Protein AF-A0A5E4PTF5-F1 (afdb_monomer_lite)

Sequence (162 aa):
MKCHDKKSLCMNGDHFSIIDHFYNIINALRSAAEQNSNVKKKYRRGQRVVGWNFHVRRSHVKAREKFAMWAGQGRPHSGYFYDNMVASRRGFKAALKYVQRNEERIRMEMLARHRSTCNFVDFWKETKKFNNKNCLPIRNKLVLPKDVIVNFSQFAAPTLAT

Radius of gyration: 27.28 Å; chains: 1; bounding box: 66×33×76 Å

pLDDT: mean 76.52, std 19.78, range [37.78, 97.56]

Foldseek 3Di:
DDDPDDDDPPPDPVVVVVVVVVVVVVVVVVVVCVVVVPPQDDDDVPDDQQCCVPQQVVLVVQLVVLVVVCVVVVNDPDDDSNVSNVVSVVSNVVSSVVSSVCVVVSLVVVLVVCVVVVVVVVNVVSVVVVPPPCPPPDPPDPPPDPVVVVPPVVPDDDDDDD

Structure (mmCIF, N/CA/C/O backbone):
data_AF-A0A5E4PTF5-F1
#
_entry.id   AF-A0A5E4PTF5-F1
#
loop_
_atom_site.group_PDB
_atom_site.id
_atom_site.type_symbol
_atom_site.label_atom_id
_atom_site.label_alt_id
_atom_site.label_comp_id
_atom_site.label_asym_id
_atom_site.label_entity_id
_atom_site.label_seq_id
_atom_site.pdbx_PDB_ins_code
_atom_site.Cartn_x
_atom_site.Cartn_y
_atom_site.Cartn_z
_atom_site.occupancy
_atom_site.B_iso_or_equiv
_atom_site.auth_seq_id
_atom_site.auth_comp_id
_atom_site.auth_asym_id
_atom_site.auth_atom_id
_atom_site.pdbx_PDB_model_num
ATOM 1 N N . MET A 1 1 ? 35.055 -2.729 -41.580 1.00 42.03 1 MET A N 1
ATOM 2 C CA . MET A 1 1 ? 33.944 -3.458 -42.233 1.00 42.03 1 MET A CA 1
ATOM 3 C C . MET A 1 1 ? 32.765 -2.505 -42.365 1.00 42.03 1 MET A C 1
ATOM 5 O O . MET A 1 1 ? 32.313 -1.998 -41.349 1.00 42.03 1 MET A O 1
ATOM 9 N N . LYS A 1 2 ? 32.361 -2.137 -43.589 1.00 43.31 2 LYS A N 1
ATOM 10 C CA . LYS A 1 2 ? 31.291 -1.149 -43.821 1.00 43.31 2 LYS A CA 1
ATOM 11 C C . LYS A 1 2 ? 29.919 -1.817 -43.741 1.00 43.31 2 LYS A C 1
ATOM 13 O O . LYS A 1 2 ? 29.676 -2.721 -44.529 1.00 43.31 2 LYS A O 1
ATOM 18 N N . CYS A 1 3 ? 29.013 -1.253 -42.943 1.00 50.97 3 CYS A N 1
ATOM 19 C CA . CYS A 1 3 ? 27.584 -1.247 -43.258 1.00 50.97 3 CYS A CA 1
ATOM 20 C C . CYS A 1 3 ? 27.061 0.190 -43.190 1.00 50.97 3 CYS A C 1
ATOM 22 O O . CYS A 1 3 ? 27.070 0.826 -42.140 1.00 50.97 3 CYS A O 1
ATOM 24 N N . HIS A 1 4 ? 26.681 0.713 -44.355 1.00 56.47 4 HIS A N 1
ATOM 25 C CA . HIS A 1 4 ? 26.053 2.017 -44.556 1.00 56.47 4 HIS A CA 1
ATOM 26 C C . HIS A 1 4 ? 24.584 1.759 -44.905 1.00 56.47 4 HIS A C 1
ATOM 28 O O . HIS A 1 4 ? 24.238 1.719 -46.085 1.00 56.47 4 HIS A O 1
ATOM 34 N N . ASP A 1 5 ? 23.721 1.515 -43.920 1.00 55.56 5 ASP A N 1
ATOM 35 C CA . ASP A 1 5 ? 22.357 1.077 -44.232 1.00 55.56 5 ASP A CA 1
ATOM 36 C C . ASP A 1 5 ? 21.486 2.230 -44.755 1.00 55.56 5 ASP A C 1
ATOM 38 O O . ASP A 1 5 ? 20.917 3.031 -44.012 1.00 55.56 5 ASP A O 1
ATOM 42 N N . LYS A 1 6 ? 21.360 2.278 -46.086 1.00 55.34 6 LYS A N 1
ATOM 43 C CA . LYS A 1 6 ? 20.300 2.964 -46.828 1.00 55.34 6 LYS A CA 1
ATOM 44 C C . LYS A 1 6 ? 19.515 1.893 -47.601 1.00 55.34 6 LYS A C 1
ATOM 46 O O . LYS A 1 6 ? 20.042 1.298 -48.530 1.00 55.34 6 LYS A O 1
ATOM 51 N N . LYS A 1 7 ? 18.248 1.680 -47.214 1.00 54.09 7 LYS A N 1
ATOM 52 C CA . LYS A 1 7 ? 17.183 0.972 -47.964 1.00 54.09 7 LYS A CA 1
ATOM 53 C C . LYS A 1 7 ? 17.555 -0.393 -48.587 1.00 54.09 7 LYS A C 1
ATOM 55 O O . LYS A 1 7 ? 17.571 -0.549 -49.798 1.00 54.09 7 LYS A O 1
ATOM 60 N N . SER A 1 8 ? 17.718 -1.417 -47.764 1.00 55.53 8 SER A N 1
ATOM 61 C CA . SER A 1 8 ? 17.103 -2.743 -47.963 1.00 55.53 8 SER A CA 1
ATOM 62 C C . SER A 1 8 ? 17.463 -3.586 -46.748 1.00 55.53 8 SER A C 1
ATOM 64 O O . SER A 1 8 ? 18.552 -3.446 -46.202 1.00 55.53 8 SER A O 1
ATOM 66 N N . LEU A 1 9 ? 16.513 -4.372 -46.251 1.00 59.72 9 LEU A N 1
ATOM 67 C CA . LEU A 1 9 ? 16.702 -5.233 -45.087 1.00 59.72 9 LEU A CA 1
ATOM 68 C C . LEU A 1 9 ? 17.925 -6.124 -45.331 1.00 59.72 9 LEU A C 1
ATOM 70 O O . LEU A 1 9 ? 17.887 -6.993 -46.198 1.00 59.72 9 LEU A O 1
ATOM 74 N N . CYS A 1 10 ? 19.012 -5.857 -44.608 1.00 60.72 10 CYS A N 1
ATOM 75 C CA . CYS A 1 10 ? 20.253 -6.610 -44.697 1.00 60.72 10 CYS A CA 1
ATOM 76 C C . CYS A 1 10 ? 19.951 -8.094 -44.410 1.00 60.72 10 CYS A C 1
ATOM 78 O O . CYS A 1 10 ? 19.700 -8.460 -43.268 1.00 60.72 10 CYS A O 1
ATOM 80 N N . MET A 1 11 ? 19.937 -8.943 -45.445 1.00 64.12 11 MET A N 1
ATOM 81 C CA . MET A 1 11 ? 19.680 -10.392 -45.345 1.00 64.12 11 MET A CA 1
ATOM 82 C C . MET A 1 11 ? 20.945 -11.198 -45.012 1.00 64.12 11 MET A C 1
ATOM 84 O O . MET A 1 11 ? 21.039 -12.382 -45.323 1.00 64.12 11 MET A O 1
ATOM 88 N N . ASN A 1 12 ? 21.953 -10.560 -44.417 1.00 71.19 12 ASN A N 1
ATOM 89 C CA . ASN A 1 12 ? 23.215 -11.227 -44.142 1.00 71.19 12 ASN A CA 1
ATOM 90 C C . ASN A 1 12 ? 23.067 -12.163 -42.929 1.00 71.19 12 ASN A C 1
ATOM 92 O O . ASN A 1 12 ? 22.796 -11.699 -41.819 1.00 71.19 12 ASN A O 1
ATOM 96 N N . GLY A 1 13 ? 23.232 -13.473 -43.136 1.00 74.25 13 GLY A N 1
ATOM 97 C CA . GLY A 1 13 ? 23.047 -14.499 -42.098 1.00 74.25 13 GLY A CA 1
ATOM 98 C C . GLY A 1 13 ? 23.962 -14.307 -40.883 1.00 74.25 13 GLY A C 1
ATOM 99 O O . GLY A 1 13 ? 23.551 -14.556 -39.748 1.00 74.25 13 GLY A O 1
ATOM 100 N N . ASP A 1 14 ? 25.154 -13.755 -41.102 1.00 74.06 14 ASP A N 1
ATOM 101 C CA . ASP A 1 14 ? 26.102 -13.424 -40.035 1.00 74.06 14 ASP A CA 1
ATOM 102 C C . ASP A 1 14 ? 25.568 -12.318 -39.115 1.00 74.06 14 ASP A C 1
ATOM 104 O O . ASP A 1 14 ? 25.709 -12.392 -37.895 1.00 74.06 14 ASP A O 1
ATOM 108 N N . HIS A 1 15 ? 24.887 -11.309 -39.670 1.00 76.50 15 HIS A N 1
ATOM 109 C CA . HIS A 1 15 ? 24.297 -10.229 -38.873 1.00 76.50 15 HIS A CA 1
ATOM 110 C C . HIS A 1 15 ? 23.149 -10.737 -38.007 1.00 76.50 15 HIS A C 1
ATOM 112 O O . HIS A 1 15 ? 23.084 -10.407 -36.823 1.00 76.50 15 HIS A O 1
ATOM 118 N N . PHE A 1 16 ? 22.268 -11.562 -38.577 1.00 80.06 16 PHE A N 1
ATOM 119 C CA . PHE A 1 16 ? 21.195 -12.201 -37.817 1.00 80.06 16 PHE A CA 1
ATOM 120 C C . PHE A 1 16 ? 21.750 -13.078 -36.698 1.00 80.06 16 PHE A C 1
ATOM 122 O O . PHE A 1 16 ? 21.246 -13.010 -35.582 1.00 80.06 16 PHE A O 1
ATOM 129 N N . SER A 1 17 ? 22.824 -13.824 -36.962 1.00 82.69 17 SER A N 1
ATOM 130 C CA . SER A 1 17 ? 23.475 -14.677 -35.962 1.00 82.69 17 SER A CA 1
ATOM 131 C C . SER A 1 17 ? 24.077 -13.869 -34.808 1.00 82.69 17 SER A C 1
ATOM 133 O O . SER A 1 17 ? 23.927 -14.244 -33.647 1.00 82.69 17 SER A O 1
ATOM 135 N N . ILE A 1 18 ? 24.709 -12.725 -35.096 1.00 85.00 18 ILE A N 1
ATOM 136 C CA . ILE A 1 18 ? 25.245 -11.818 -34.066 1.00 85.00 18 ILE A CA 1
ATOM 137 C C . ILE A 1 18 ? 24.113 -11.215 -33.226 1.00 85.00 18 ILE A C 1
ATOM 139 O O . ILE A 1 18 ? 24.212 -11.165 -31.999 1.00 85.00 18 ILE A O 1
ATOM 143 N N . ILE A 1 19 ? 23.034 -10.769 -33.874 1.00 85.50 19 ILE A N 1
ATOM 144 C CA . ILE A 1 19 ? 21.864 -10.204 -33.193 1.00 85.50 19 ILE A CA 1
ATOM 145 C C . ILE A 1 19 ? 21.204 -11.263 -32.302 1.00 85.50 19 ILE A C 1
ATOM 147 O O . ILE A 1 19 ? 20.918 -10.983 -31.138 1.00 85.50 19 ILE A O 1
ATOM 151 N N . ASP A 1 20 ? 21.011 -12.481 -32.808 1.00 86.25 20 ASP A N 1
ATOM 152 C CA . ASP A 1 20 ? 20.431 -13.589 -32.046 1.00 86.25 20 ASP A CA 1
ATOM 153 C C . ASP A 1 20 ? 21.306 -13.960 -30.843 1.00 86.25 20 ASP A C 1
ATOM 155 O O . ASP A 1 20 ? 20.821 -14.045 -29.715 1.00 86.25 20 ASP A O 1
ATOM 159 N N . HIS A 1 21 ? 22.625 -14.055 -31.036 1.00 87.75 21 HIS A N 1
ATOM 160 C CA . HIS A 1 21 ? 23.567 -14.292 -29.943 1.00 87.75 21 HIS A CA 1
ATOM 161 C C . HIS A 1 21 ? 23.493 -13.198 -28.867 1.00 87.75 21 HIS A C 1
ATOM 163 O O . HIS A 1 21 ? 23.491 -13.490 -27.669 1.00 87.75 21 HIS A O 1
ATOM 169 N N . PHE A 1 22 ? 23.360 -11.937 -29.277 1.00 89.12 22 PHE A N 1
ATOM 170 C CA . PHE A 1 22 ? 23.190 -10.825 -28.351 1.00 89.12 22 PHE A CA 1
ATOM 171 C C . PHE A 1 22 ? 21.871 -10.923 -27.570 1.00 89.12 22 PHE A C 1
ATOM 173 O O . PHE A 1 22 ? 21.862 -10.755 -26.347 1.00 89.12 22 PHE A O 1
ATOM 180 N N . TYR A 1 23 ? 20.765 -11.266 -28.238 1.00 90.88 23 TYR A N 1
ATOM 181 C CA . TYR A 1 23 ? 19.488 -11.510 -27.566 1.00 90.88 23 TYR A CA 1
ATOM 182 C C . TYR A 1 23 ? 19.543 -12.714 -26.622 1.00 90.88 23 TYR A C 1
ATOM 184 O O . TYR A 1 23 ? 18.966 -12.644 -25.539 1.00 90.88 23 TYR A O 1
ATOM 192 N N . ASN A 1 24 ? 20.285 -13.771 -26.955 1.00 90.88 24 ASN A N 1
ATOM 193 C CA . ASN A 1 24 ? 20.498 -14.918 -26.071 1.00 90.88 24 ASN A CA 1
ATOM 194 C C . ASN A 1 24 ? 21.222 -14.515 -24.778 1.00 90.88 24 ASN A C 1
ATOM 196 O O . ASN A 1 24 ? 20.798 -14.909 -23.689 1.00 90.88 24 ASN A O 1
ATOM 200 N N . ILE A 1 25 ? 22.245 -13.657 -24.867 1.00 92.50 25 ILE A N 1
ATOM 201 C CA . ILE A 1 25 ? 22.923 -13.095 -23.687 1.00 92.50 25 ILE A CA 1
ATOM 202 C C . ILE A 1 25 ? 21.951 -12.242 -22.862 1.00 92.50 25 ILE A C 1
ATOM 204 O O . ILE A 1 25 ? 21.870 -12.409 -21.643 1.00 92.50 25 ILE A O 1
ATOM 208 N N . ILE A 1 26 ? 21.183 -11.353 -23.502 1.00 91.81 26 ILE A N 1
ATOM 209 C CA . ILE A 1 26 ? 20.181 -10.526 -22.811 1.00 91.81 26 ILE A CA 1
ATOM 210 C C . ILE A 1 26 ? 19.150 -11.405 -22.097 1.00 91.81 26 ILE A C 1
ATOM 212 O O . ILE A 1 26 ? 18.823 -11.146 -20.938 1.00 91.81 26 ILE A O 1
ATOM 216 N N . ASN A 1 27 ? 18.655 -12.449 -22.760 1.00 90.12 27 ASN A N 1
ATOM 217 C CA . ASN A 1 27 ? 17.681 -13.377 -22.198 1.00 90.12 27 ASN A CA 1
ATOM 218 C C . ASN A 1 27 ? 18.265 -14.137 -21.004 1.00 90.12 27 ASN A C 1
ATOM 220 O O . ASN A 1 27 ? 17.612 -14.214 -19.967 1.00 90.12 27 ASN A O 1
ATOM 224 N N . ALA A 1 28 ? 19.511 -14.608 -21.092 1.00 91.94 28 ALA A N 1
ATOM 225 C CA . ALA A 1 28 ? 20.194 -15.258 -19.976 1.00 91.94 28 ALA A CA 1
ATOM 226 C C . ALA A 1 28 ? 20.358 -14.313 -18.771 1.00 91.94 28 ALA A C 1
ATOM 228 O O . ALA A 1 28 ? 20.041 -14.685 -17.638 1.00 91.94 28 ALA A O 1
ATOM 229 N N . LEU A 1 29 ? 20.785 -13.066 -19.007 1.00 89.69 29 LEU A N 1
ATOM 230 C CA . LEU A 1 29 ? 20.899 -12.042 -17.963 1.00 89.69 29 LEU A CA 1
ATOM 231 C C . LEU A 1 29 ? 19.539 -11.719 -17.337 1.00 89.69 29 LEU A C 1
ATOM 233 O O . LEU A 1 29 ? 19.432 -11.599 -16.114 1.00 89.69 29 LEU A O 1
ATOM 237 N N . ARG A 1 30 ? 18.492 -11.615 -18.159 1.00 85.81 30 ARG A N 1
ATOM 238 C CA . ARG A 1 30 ? 17.118 -11.398 -17.706 1.00 85.81 30 ARG A CA 1
ATOM 239 C C . ARG A 1 30 ? 16.640 -12.551 -16.828 1.00 85.81 30 ARG A C 1
ATOM 241 O O . ARG A 1 30 ? 16.173 -12.293 -15.723 1.00 85.81 30 ARG A O 1
ATOM 248 N N . SER A 1 31 ? 16.794 -13.799 -17.267 1.00 84.25 31 SER A N 1
ATOM 249 C CA . SER A 1 31 ? 16.388 -14.976 -16.492 1.00 84.25 31 SER A CA 1
ATOM 250 C C . SER A 1 31 ? 17.135 -15.069 -15.160 1.00 84.25 31 SER A C 1
ATOM 252 O O . SER A 1 31 ? 16.518 -15.321 -14.126 1.00 84.25 31 SER A O 1
ATOM 254 N N . ALA A 1 32 ? 18.443 -14.794 -15.145 1.00 85.69 32 ALA A N 1
ATOM 255 C CA . ALA A 1 32 ? 19.225 -14.744 -13.910 1.00 85.69 32 ALA A CA 1
ATOM 256 C C . ALA A 1 32 ? 18.746 -13.627 -12.962 1.00 85.69 32 ALA A C 1
ATOM 258 O O . ALA A 1 32 ? 18.630 -13.8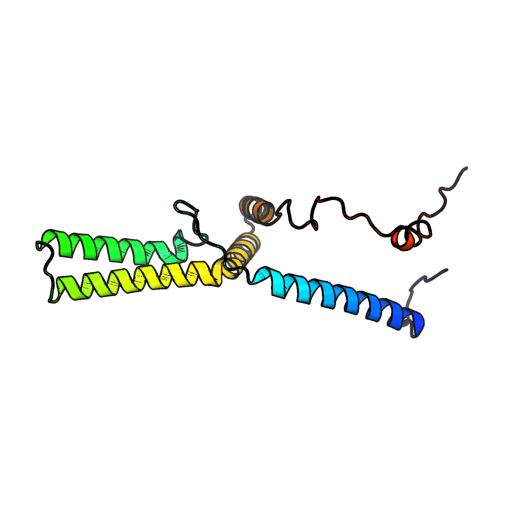36 -11.750 1.00 85.69 32 ALA A O 1
ATOM 259 N N . ALA A 1 33 ? 18.422 -12.447 -13.499 1.00 79.38 33 ALA A N 1
ATOM 260 C CA . ALA A 1 33 ? 17.879 -11.339 -12.720 1.00 79.38 33 ALA A CA 1
ATOM 261 C C . ALA A 1 33 ? 16.492 -11.666 -12.148 1.00 79.38 33 ALA A C 1
ATOM 263 O O . ALA A 1 33 ? 16.256 -11.418 -10.967 1.00 79.38 33 ALA A O 1
ATOM 264 N N . GLU A 1 34 ? 15.599 -12.268 -12.935 1.00 78.62 34 GLU A N 1
ATOM 265 C CA . GLU A 1 34 ? 14.271 -12.708 -12.490 1.00 78.62 34 GLU A CA 1
ATOM 266 C C . GLU A 1 34 ? 14.390 -13.730 -11.345 1.00 78.62 34 GLU A C 1
ATOM 268 O O . GLU A 1 34 ? 13.749 -13.568 -10.302 1.00 78.62 34 GLU A O 1
ATOM 273 N N . GLN A 1 35 ? 15.292 -14.710 -11.469 1.00 76.12 35 GLN A N 1
ATOM 274 C CA . GLN A 1 35 ? 15.572 -15.690 -10.412 1.00 76.12 35 GLN A CA 1
ATOM 275 C C . GLN A 1 35 ? 16.097 -15.036 -9.124 1.00 76.12 35 GLN A C 1
ATOM 277 O O . GLN A 1 35 ? 15.656 -15.390 -8.030 1.00 76.12 35 GLN A O 1
ATOM 282 N N . ASN A 1 36 ? 16.978 -14.039 -9.234 1.00 69.69 36 ASN A N 1
ATOM 283 C CA . ASN A 1 36 ? 17.548 -13.337 -8.080 1.00 69.69 36 ASN A CA 1
ATOM 284 C C . ASN A 1 36 ? 16.584 -12.291 -7.475 1.00 69.69 36 ASN A C 1
ATOM 286 O O . ASN A 1 36 ? 16.621 -11.990 -6.282 1.00 69.69 36 ASN A O 1
ATOM 290 N N . SER A 1 37 ? 15.660 -11.751 -8.272 1.00 62.94 37 SER A N 1
ATOM 291 C CA . SER A 1 37 ? 14.679 -10.755 -7.821 1.00 62.94 37 SER A CA 1
ATOM 292 C C . SER A 1 37 ? 13.633 -11.322 -6.848 1.00 62.94 37 SER A C 1
ATOM 294 O O . SER A 1 37 ? 13.051 -10.574 -6.059 1.00 62.94 37 SER A O 1
ATOM 296 N N . ASN A 1 38 ? 13.457 -12.651 -6.827 1.00 55.38 38 ASN A N 1
ATOM 297 C CA . ASN A 1 38 ? 12.529 -13.364 -5.943 1.00 55.38 38 ASN A CA 1
ATOM 298 C C . ASN A 1 38 ? 12.958 -13.425 -4.466 1.00 55.38 38 ASN A C 1
ATOM 300 O O . ASN A 1 38 ? 12.233 -13.985 -3.633 1.00 55.38 38 ASN A O 1
ATOM 304 N N . VAL A 1 39 ? 14.092 -12.825 -4.087 1.00 62.59 39 VAL A N 1
ATOM 305 C CA . VAL A 1 39 ? 14.434 -12.650 -2.672 1.00 62.59 39 VAL A CA 1
ATOM 306 C C . VAL A 1 39 ? 13.381 -11.749 -2.024 1.00 62.59 39 VAL A C 1
ATOM 308 O O . VAL A 1 39 ? 13.355 -10.531 -2.214 1.00 62.59 39 VAL A O 1
ATOM 3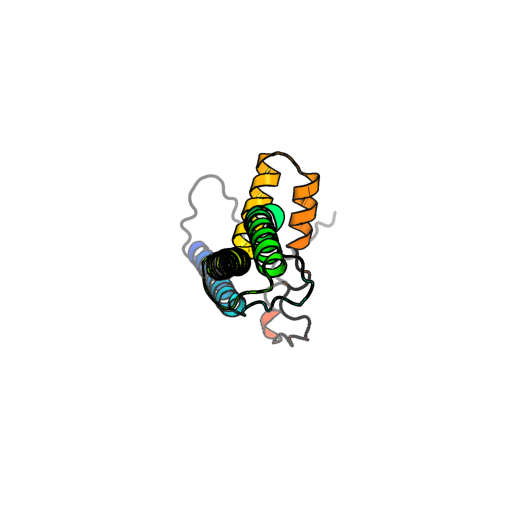11 N N . LYS A 1 40 ? 12.489 -12.358 -1.232 1.00 61.84 40 LYS A N 1
ATOM 312 C CA . LYS A 1 40 ? 11.437 -11.656 -0.484 1.00 61.84 40 LYS A CA 1
ATOM 313 C C . LYS A 1 40 ? 12.061 -10.515 0.320 1.00 61.84 40 LYS A C 1
ATOM 315 O O . LYS A 1 40 ? 12.727 -10.751 1.332 1.00 61.84 40 LYS A O 1
ATOM 320 N N . LYS A 1 41 ? 11.820 -9.270 -0.104 1.00 66.56 41 LYS A N 1
ATOM 321 C CA . LYS A 1 41 ? 12.256 -8.081 0.636 1.00 66.56 41 LYS A CA 1
ATOM 322 C C . LYS A 1 41 ? 11.648 -8.125 2.037 1.00 66.56 41 LYS A C 1
ATOM 324 O O . LYS A 1 41 ? 10.430 -8.088 2.208 1.00 66.56 41 LYS A O 1
ATOM 329 N N . LYS A 1 42 ? 12.504 -8.212 3.057 1.00 68.06 42 LYS A N 1
ATOM 330 C CA . LYS A 1 42 ? 12.083 -8.064 4.452 1.00 68.06 42 LYS A CA 1
ATOM 331 C C . LYS A 1 42 ? 11.839 -6.581 4.717 1.00 68.06 42 LYS A C 1
ATOM 333 O O . LYS A 1 42 ? 12.778 -5.789 4.697 1.00 68.06 42 LYS A O 1
ATOM 338 N N . TYR A 1 43 ? 10.587 -6.210 4.976 1.00 72.31 43 TYR A N 1
ATOM 339 C CA . TYR A 1 43 ? 10.256 -4.854 5.410 1.00 72.31 43 TYR A CA 1
ATOM 340 C C . TYR A 1 43 ? 10.821 -4.618 6.809 1.00 72.31 43 TYR A C 1
ATOM 342 O O . TYR A 1 43 ? 10.463 -5.320 7.757 1.00 72.31 43 TYR A O 1
ATOM 350 N N . ARG A 1 44 ? 11.716 -3.634 6.937 1.00 75.12 44 ARG A N 1
ATOM 351 C CA . ARG A 1 44 ? 12.270 -3.241 8.238 1.00 75.12 44 ARG A CA 1
ATOM 352 C C . ARG A 1 44 ? 11.247 -2.415 9.019 1.00 75.12 44 ARG A C 1
ATOM 354 O O . ARG A 1 44 ? 10.445 -1.680 8.439 1.00 75.12 44 ARG A O 1
ATOM 361 N N . ARG A 1 45 ? 11.285 -2.510 10.351 1.00 72.50 45 ARG A N 1
ATOM 362 C CA . ARG A 1 45 ? 10.460 -1.668 11.231 1.00 72.50 45 ARG A CA 1
ATOM 363 C C . ARG A 1 45 ? 10.801 -0.195 10.962 1.00 72.50 45 ARG A C 1
ATOM 365 O O . ARG A 1 45 ? 11.971 0.161 10.945 1.00 72.50 45 ARG A O 1
ATOM 372 N N . GLY A 1 46 ? 9.789 0.634 10.702 1.00 70.81 46 GLY A N 1
ATOM 373 C CA . GLY A 1 46 ? 9.968 2.056 10.366 1.00 70.81 46 GLY A CA 1
ATOM 374 C C . GLY A 1 46 ? 10.252 2.352 8.887 1.00 70.81 46 GLY A C 1
ATOM 375 O O . GLY A 1 46 ? 10.342 3.518 8.509 1.00 70.81 46 GLY A O 1
ATOM 376 N N . GLN A 1 47 ? 10.352 1.336 8.024 1.00 77.38 47 GLN A N 1
ATOM 377 C CA . GLN A 1 47 ? 10.499 1.565 6.589 1.00 77.38 47 GLN A CA 1
ATOM 378 C C . GLN A 1 47 ? 9.232 2.212 6.014 1.00 77.38 47 GLN A C 1
ATOM 380 O O . GLN A 1 47 ? 8.114 1.749 6.253 1.00 77.38 47 GLN A O 1
ATOM 385 N N . ARG A 1 48 ? 9.414 3.273 5.218 1.00 77.19 48 ARG A N 1
ATOM 386 C CA . ARG A 1 48 ? 8.312 3.917 4.496 1.00 77.19 48 ARG A CA 1
ATOM 387 C C . ARG A 1 48 ? 7.707 2.938 3.492 1.00 77.19 48 ARG A C 1
ATOM 389 O O . ARG A 1 48 ? 8.409 2.409 2.635 1.00 77.19 48 ARG A O 1
ATOM 396 N N . VAL A 1 49 ? 6.400 2.722 3.609 1.00 79.69 49 VAL A N 1
ATOM 397 C CA . VAL A 1 49 ? 5.620 1.885 2.694 1.00 79.69 49 VAL A CA 1
ATOM 398 C C . VAL A 1 49 ? 5.186 2.744 1.510 1.00 79.69 49 VAL A C 1
ATOM 400 O O . VAL A 1 49 ? 4.463 3.729 1.687 1.00 79.69 49 VAL A O 1
ATOM 403 N N . VAL A 1 50 ? 5.625 2.389 0.302 1.00 80.81 50 VAL A N 1
ATOM 404 C CA . VAL A 1 50 ? 5.191 3.082 -0.919 1.00 80.81 50 VAL A CA 1
ATOM 405 C C . VAL A 1 50 ? 3.680 2.932 -1.088 1.00 80.81 50 VAL A C 1
ATOM 407 O O . VAL A 1 50 ? 3.137 1.867 -0.840 1.00 80.81 50 VAL A O 1
ATOM 410 N N . GLY A 1 51 ? 2.977 3.995 -1.482 1.00 81.19 51 GLY A N 1
ATOM 411 C CA . GLY A 1 51 ? 1.528 3.932 -1.705 1.00 81.19 51 GLY A CA 1
ATOM 412 C C . GLY A 1 51 ? 0.680 3.879 -0.427 1.00 81.19 51 GLY A C 1
ATOM 413 O O . GLY A 1 51 ? -0.532 3.682 -0.514 1.00 81.19 51 GLY A O 1
ATOM 414 N N . TRP A 1 52 ? 1.273 4.106 0.755 1.00 87.00 52 TRP A N 1
ATOM 415 C CA . TRP A 1 52 ? 0.549 4.158 2.034 1.00 87.00 52 TRP A CA 1
ATOM 416 C C . TRP A 1 52 ? -0.673 5.082 1.983 1.00 87.00 52 TRP A C 1
ATOM 418 O O . TRP A 1 52 ? -1.773 4.686 2.369 1.00 87.00 52 TRP A O 1
ATOM 428 N N . ASN A 1 53 ? -0.486 6.300 1.467 1.00 86.06 53 ASN A N 1
ATOM 429 C CA . ASN A 1 53 ? -1.532 7.321 1.433 1.00 86.06 53 ASN A CA 1
ATOM 430 C C . ASN A 1 53 ? -2.751 6.906 0.607 1.00 86.06 53 ASN A C 1
ATOM 432 O O . ASN A 1 53 ? -3.866 7.266 0.973 1.00 86.06 53 ASN A O 1
ATOM 436 N N . PHE A 1 54 ? -2.545 6.145 -0.467 1.00 85.44 54 PHE A N 1
ATOM 437 C CA . PHE A 1 54 ? -3.614 5.764 -1.383 1.00 85.44 54 PHE A CA 1
ATOM 438 C C . PHE A 1 54 ? -4.270 4.436 -0.982 1.00 85.44 54 PHE A C 1
ATOM 440 O O . PHE A 1 54 ? -5.490 4.350 -0.894 1.00 85.44 54 PHE A O 1
ATOM 447 N N . HIS A 1 55 ? -3.471 3.416 -0.659 1.00 86.75 55 HIS A N 1
ATOM 448 C CA . HIS A 1 55 ? -3.986 2.061 -0.440 1.00 86.75 55 HIS A CA 1
ATOM 449 C C . HIS A 1 55 ? -4.216 1.694 1.032 1.00 86.75 55 HIS A C 1
ATOM 451 O O . HIS A 1 55 ? -5.040 0.829 1.322 1.00 86.75 55 HIS A O 1
ATOM 457 N N . VAL A 1 56 ? -3.491 2.306 1.976 1.00 91.56 56 VAL A N 1
ATOM 458 C CA . VAL A 1 56 ? -3.469 1.844 3.379 1.00 91.56 56 VAL A CA 1
ATOM 459 C C . VAL A 1 56 ? -4.127 2.834 4.335 1.00 91.56 56 VAL A C 1
ATOM 461 O O . VAL A 1 56 ? -4.783 2.410 5.286 1.00 91.56 56 VAL A O 1
ATOM 464 N N . ARG A 1 57 ? -4.014 4.142 4.074 1.00 93.06 57 ARG A N 1
ATOM 465 C CA . ARG A 1 57 ? -4.484 5.212 4.968 1.00 93.06 57 ARG A CA 1
ATOM 466 C C . ARG A 1 57 ? -5.939 5.034 5.394 1.00 93.06 57 ARG A C 1
ATOM 468 O O . ARG A 1 57 ? -6.222 5.061 6.587 1.00 93.06 57 ARG A O 1
ATOM 475 N N . ARG A 1 58 ? -6.854 4.815 4.446 1.00 93.75 58 ARG A N 1
ATOM 476 C CA . ARG A 1 58 ? -8.295 4.711 4.735 1.00 93.75 58 ARG A CA 1
ATOM 477 C C . ARG A 1 58 ? -8.617 3.492 5.607 1.00 93.75 58 ARG A C 1
ATOM 479 O O . ARG A 1 58 ? -9.326 3.610 6.602 1.00 93.75 58 ARG A O 1
ATOM 486 N N . SER A 1 59 ? -8.027 2.343 5.284 1.00 93.56 59 SER A N 1
ATOM 487 C CA . SER A 1 59 ? -8.168 1.111 6.070 1.00 93.56 59 SER A CA 1
ATOM 488 C C . SER A 1 59 ? -7.540 1.237 7.460 1.00 93.56 59 SER A C 1
ATOM 490 O O . SER A 1 59 ? -8.086 0.715 8.428 1.00 93.56 59 SER A O 1
ATOM 492 N N . HIS A 1 60 ? -6.419 1.954 7.575 1.00 95.19 60 HIS A N 1
ATOM 493 C CA . HIS A 1 60 ? -5.766 2.236 8.851 1.00 95.19 60 HIS A CA 1
ATOM 494 C C . HIS A 1 60 ? -6.632 3.124 9.754 1.00 95.19 60 HIS A C 1
ATOM 496 O O . HIS A 1 60 ? -6.815 2.791 10.922 1.00 95.19 60 HIS A O 1
ATOM 502 N N . VAL A 1 61 ? -7.199 4.211 9.219 1.00 96.19 61 VAL A N 1
ATOM 503 C CA . VAL A 1 61 ? -8.111 5.100 9.963 1.00 96.19 61 VAL A CA 1
AT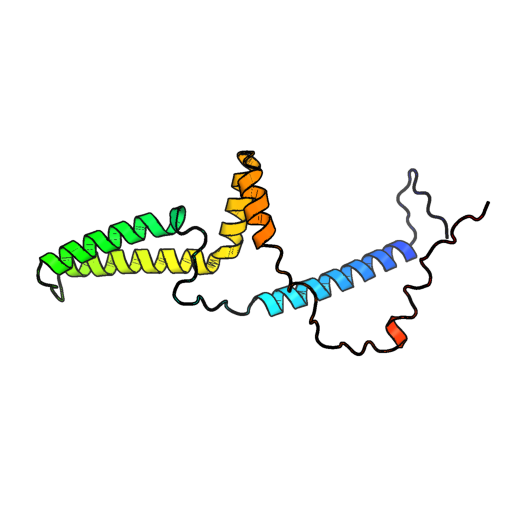OM 504 C C . VAL A 1 61 ? -9.318 4.317 10.479 1.00 96.19 61 VAL A C 1
ATOM 506 O O . VAL A 1 61 ? -9.551 4.293 11.684 1.00 96.19 61 VAL A O 1
ATOM 509 N N . LYS A 1 62 ? -9.988 3.551 9.608 1.00 96.00 62 LYS A N 1
ATOM 510 C CA . LYS A 1 62 ? -11.128 2.706 9.998 1.00 96.00 62 LYS A CA 1
ATOM 511 C C . LYS A 1 62 ? -10.764 1.697 11.093 1.00 96.00 62 LYS A C 1
ATOM 513 O O . LYS A 1 62 ? -11.522 1.499 12.038 1.00 96.00 62 LYS A O 1
ATOM 518 N N . ALA A 1 63 ? -9.602 1.051 10.986 1.00 96.25 63 ALA A N 1
ATOM 519 C CA . ALA A 1 63 ? -9.135 0.118 12.010 1.00 96.25 63 ALA A CA 1
ATOM 520 C C . ALA A 1 63 ? -8.854 0.820 13.350 1.00 96.25 63 ALA A C 1
ATOM 522 O O . ALA A 1 63 ? -9.151 0.260 14.403 1.00 96.25 63 ALA A O 1
ATOM 523 N N . ARG A 1 64 ? -8.316 2.047 13.328 1.00 97.31 64 ARG A N 1
ATOM 524 C CA . ARG A 1 64 ? -8.088 2.855 14.537 1.00 97.31 64 ARG A CA 1
ATOM 525 C C . ARG A 1 64 ? -9.393 3.289 15.195 1.00 97.31 64 ARG A C 1
ATOM 527 O O . ARG A 1 64 ? -9.493 3.175 16.411 1.00 97.31 64 ARG A O 1
ATOM 534 N N . GLU A 1 65 ? -10.382 3.714 14.417 1.00 97.31 65 GLU A N 1
ATOM 535 C CA . GLU A 1 65 ? -11.716 4.068 14.920 1.00 97.31 65 GLU A CA 1
ATOM 536 C C . GLU A 1 65 ? -12.387 2.875 15.607 1.00 97.31 65 GLU A C 1
ATOM 538 O O . GLU A 1 65 ? -12.808 2.968 16.757 1.00 97.31 65 GLU A O 1
ATOM 543 N N . LYS A 1 66 ? -12.429 1.715 14.938 1.00 96.25 66 LYS A N 1
ATOM 544 C CA . LYS A 1 66 ? -13.033 0.503 15.510 1.00 96.25 66 LYS A CA 1
ATOM 545 C C . LYS A 1 66 ? -12.265 -0.021 16.719 1.00 96.25 66 LYS A C 1
ATOM 547 O O . LYS A 1 66 ? -12.881 -0.520 17.655 1.00 96.25 66 LYS A O 1
ATOM 552 N N . PHE A 1 67 ? -10.943 0.139 16.740 1.00 96.88 67 PHE A N 1
ATOM 553 C CA . PHE A 1 67 ? -10.139 -0.151 17.924 1.00 96.88 67 PHE A CA 1
ATOM 554 C C . PHE A 1 67 ? -10.477 0.780 19.095 1.00 96.88 67 PHE A C 1
ATOM 556 O O . PHE A 1 67 ? -10.605 0.301 20.216 1.00 96.88 67 PHE A O 1
ATOM 563 N N . ALA A 1 68 ? -10.646 2.082 18.847 1.00 97.50 68 ALA A N 1
ATOM 564 C CA . ALA A 1 68 ? -11.032 3.041 19.880 1.00 97.50 68 ALA A CA 1
ATOM 565 C C . ALA A 1 68 ? -12.428 2.733 20.442 1.00 97.50 68 ALA A C 1
ATOM 567 O O . ALA A 1 68 ? -12.594 2.718 21.657 1.00 97.50 68 ALA A O 1
ATOM 568 N N . MET A 1 69 ? -13.395 2.393 19.581 1.00 96.69 69 MET A N 1
ATOM 569 C CA . MET A 1 69 ? -14.727 1.942 20.008 1.00 96.69 69 MET A CA 1
ATOM 570 C C . MET A 1 69 ? -14.643 0.687 20.884 1.00 96.69 69 MET A C 1
ATOM 572 O O . MET A 1 69 ? -15.189 0.667 21.979 1.00 96.69 69 MET A O 1
ATOM 576 N N . TRP A 1 70 ? -13.913 -0.342 20.444 1.00 97.56 70 TRP A N 1
ATOM 577 C CA . TRP A 1 70 ? -13.712 -1.568 21.223 1.00 97.56 70 TRP A CA 1
ATOM 578 C C . TRP A 1 70 ? -13.022 -1.307 22.571 1.00 97.56 70 TRP A C 1
ATOM 580 O O . TRP A 1 70 ? -13.418 -1.868 23.590 1.00 97.56 70 TRP A O 1
ATOM 590 N N . ALA A 1 71 ? -12.021 -0.424 22.595 1.00 97.00 71 ALA A N 1
ATOM 591 C CA . ALA A 1 71 ? -11.330 -0.040 23.820 1.00 97.00 71 ALA A CA 1
ATOM 592 C C . ALA A 1 71 ? -12.230 0.754 24.780 1.00 97.00 71 ALA A C 1
ATOM 594 O O . ALA A 1 71 ? -12.170 0.511 25.981 1.00 97.00 71 ALA A O 1
ATOM 595 N N . GLY A 1 72 ? -13.077 1.647 24.258 1.00 96.69 72 GLY A N 1
ATOM 596 C CA . GLY A 1 72 ? -14.045 2.413 25.047 1.00 96.69 72 GLY A CA 1
ATOM 597 C C . GLY A 1 72 ? -15.136 1.550 25.686 1.00 96.69 72 GLY A C 1
ATOM 598 O O . GLY A 1 72 ? -15.659 1.911 26.728 1.00 96.69 72 GLY A O 1
ATOM 599 N N . GLN A 1 73 ? -15.425 0.381 25.111 1.00 95.38 73 GLN A N 1
ATOM 600 C CA . GLN A 1 73 ? -16.383 -0.598 25.644 1.00 95.38 73 GLN A CA 1
ATOM 601 C C . GLN A 1 73 ? -15.751 -1.594 26.635 1.00 95.38 73 GLN A C 1
ATOM 603 O O . GLN A 1 73 ? -16.317 -2.648 26.901 1.00 95.38 73 GLN A O 1
ATOM 608 N N . GLY A 1 74 ? -14.546 -1.317 27.146 1.00 95.94 74 GLY A N 1
ATOM 609 C CA . GLY A 1 74 ? -13.874 -2.202 28.104 1.00 95.94 74 GLY A CA 1
ATOM 610 C C . GLY A 1 74 ? -13.199 -3.425 27.477 1.00 95.94 74 GLY A C 1
ATOM 611 O O . GLY A 1 74 ? -12.860 -4.363 28.189 1.00 95.94 74 GLY A O 1
ATOM 612 N N . ARG A 1 75 ? -12.949 -3.408 26.159 1.00 94.56 75 ARG A N 1
ATOM 613 C CA . ARG A 1 75 ? -12.236 -4.471 25.423 1.00 94.56 75 ARG A CA 1
ATOM 614 C C . ARG A 1 75 ? -12.919 -5.847 25.508 1.00 94.56 75 ARG A C 1
ATOM 616 O O . ARG A 1 75 ? -12.271 -6.827 25.875 1.00 94.56 75 ARG A O 1
ATOM 623 N N . PRO A 1 76 ? -14.198 -5.957 25.114 1.00 95.88 76 PRO A N 1
ATOM 624 C CA . PRO A 1 76 ? -14.911 -7.229 25.151 1.00 95.88 76 PRO A CA 1
ATOM 625 C C . PRO A 1 76 ? -14.218 -8.284 24.275 1.00 95.88 76 PRO A C 1
ATOM 627 O O . PRO A 1 76 ? -13.702 -7.973 23.198 1.00 95.88 76 PRO A O 1
ATOM 630 N N . HIS A 1 77 ? -14.209 -9.540 24.721 1.00 94.19 77 HIS A N 1
ATOM 631 C CA . HIS A 1 77 ? -13.584 -10.656 23.995 1.00 94.19 77 HIS A CA 1
ATOM 632 C C . HIS A 1 77 ? -14.488 -11.275 22.916 1.00 94.19 77 HIS A C 1
ATOM 634 O O . HIS A 1 77 ? -14.024 -12.101 22.133 1.00 94.19 77 HIS A O 1
ATOM 640 N N . SER A 1 78 ? -15.760 -10.876 22.865 1.00 94.69 78 SER A N 1
ATOM 641 C CA . SER A 1 78 ? -16.773 -11.387 21.941 1.00 94.69 78 SER A CA 1
ATOM 642 C C . SER A 1 78 ? -17.855 -10.332 21.672 1.00 94.69 78 SER A C 1
ATOM 644 O O . SER A 1 78 ? -17.930 -9.301 22.347 1.00 94.69 78 SER A O 1
ATOM 646 N N . GLY A 1 79 ? -18.675 -10.571 20.647 1.00 95.56 79 GLY A N 1
ATOM 647 C CA . GLY A 1 79 ? -19.794 -9.708 20.270 1.00 95.56 79 GLY A CA 1
ATOM 648 C C . GLY A 1 79 ? -19.440 -8.611 19.262 1.00 95.56 79 GLY A C 1
ATOM 649 O O . GLY A 1 79 ? -18.312 -8.488 18.783 1.00 95.56 79 GLY A O 1
ATOM 650 N N . TYR A 1 80 ? -20.428 -7.765 18.964 1.00 95.88 80 TYR A N 1
ATOM 651 C CA . TYR A 1 80 ? -20.401 -6.823 17.839 1.00 95.88 80 TYR A CA 1
ATOM 652 C C . TYR A 1 80 ? -19.155 -5.922 17.783 1.00 95.88 80 TYR A C 1
ATOM 654 O O . TYR A 1 80 ? -18.567 -5.720 16.716 1.00 95.88 80 TYR A O 1
ATOM 662 N N . PHE A 1 81 ? -18.726 -5.361 18.917 1.00 95.00 81 PHE A N 1
ATOM 663 C CA . PHE A 1 81 ? -17.553 -4.481 18.955 1.00 95.00 81 PHE A CA 1
ATOM 664 C C . PHE A 1 81 ? -16.247 -5.240 18.704 1.00 95.00 81 PHE A C 1
ATOM 666 O O . PHE A 1 81 ? -15.366 -4.726 18.008 1.00 95.00 81 PHE A O 1
ATOM 673 N N . TYR A 1 82 ? -16.135 -6.463 19.229 1.00 96.62 82 TYR A N 1
ATOM 674 C CA . TYR A 1 82 ? -14.992 -7.337 18.988 1.00 96.62 82 TYR A CA 1
ATOM 675 C C . TYR A 1 82 ? -14.914 -7.735 17.510 1.00 96.62 82 TYR A C 1
ATOM 677 O O . TYR A 1 82 ? -13.880 -7.521 16.871 1.00 96.62 82 TYR A O 1
ATOM 685 N N . ASP A 1 83 ? -16.023 -8.200 16.931 1.00 97.00 83 ASP A N 1
ATOM 686 C CA . ASP A 1 83 ? -16.077 -8.659 15.540 1.00 97.00 83 ASP A CA 1
ATOM 687 C C . ASP A 1 83 ? -15.720 -7.540 14.557 1.00 97.00 83 ASP A C 1
ATOM 689 O O . ASP A 1 83 ? -14.897 -7.720 13.653 1.00 97.00 83 ASP A O 1
ATOM 693 N N . ASN A 1 84 ? -16.249 -6.333 14.780 1.00 96.12 84 ASN A N 1
ATOM 694 C CA . ASN A 1 84 ? -15.908 -5.160 13.977 1.00 96.12 84 ASN A CA 1
ATOM 695 C C . ASN A 1 84 ? -14.431 -4.761 14.095 1.00 96.12 84 ASN A C 1
ATOM 697 O O . ASN A 1 84 ? -13.800 -4.371 13.102 1.00 96.12 84 ASN A O 1
ATOM 701 N N . MET A 1 85 ? -13.858 -4.839 15.297 1.00 96.81 85 MET A N 1
ATOM 702 C CA . MET A 1 85 ? -12.440 -4.564 15.524 1.00 96.81 85 MET A CA 1
ATOM 703 C C . MET A 1 85 ? -11.564 -5.592 14.795 1.00 96.81 85 MET A C 1
ATOM 705 O O . MET A 1 85 ? -10.645 -5.210 14.063 1.00 96.81 85 MET A O 1
ATOM 709 N N . VAL A 1 86 ? -11.885 -6.884 14.894 1.00 97.06 86 VAL A N 1
ATOM 710 C CA . VAL A 1 86 ? -11.154 -7.954 14.200 1.00 97.06 86 VAL A CA 1
ATOM 711 C C . VAL A 1 86 ? -11.272 -7.812 12.681 1.00 97.06 86 VAL A C 1
ATOM 713 O O . VAL A 1 86 ? -10.254 -7.863 11.981 1.00 97.06 86 VAL A O 1
ATOM 716 N N . ALA A 1 87 ? -12.478 -7.582 12.158 1.00 97.06 87 ALA A N 1
ATOM 717 C CA . ALA A 1 87 ? -12.728 -7.427 10.727 1.00 97.06 87 ALA A CA 1
ATOM 718 C C . ALA A 1 87 ? -11.989 -6.215 10.140 1.00 97.06 87 ALA A C 1
ATOM 720 O O . ALA A 1 87 ? -11.298 -6.330 9.123 1.00 97.06 87 ALA A O 1
ATOM 721 N N . SER A 1 88 ? -12.056 -5.057 10.803 1.00 96.62 88 SER A N 1
ATOM 722 C CA . SER A 1 88 ? -11.342 -3.853 10.361 1.00 96.62 88 SER A CA 1
ATOM 723 C C . SER A 1 88 ? -9.819 -4.026 10.419 1.00 96.62 88 SER A C 1
ATOM 725 O O . SER A 1 88 ? -9.119 -3.665 9.467 1.00 96.62 88 SER A O 1
ATOM 727 N N . ARG A 1 89 ? -9.291 -4.670 11.469 1.00 95.81 89 ARG A N 1
ATOM 728 C CA . ARG A 1 89 ? -7.863 -5.002 11.579 1.00 95.81 89 ARG A CA 1
ATOM 729 C C . ARG A 1 89 ? -7.415 -5.976 10.489 1.00 95.81 89 ARG A C 1
ATOM 731 O O . ARG A 1 89 ? -6.315 -5.820 9.952 1.00 95.81 89 ARG A O 1
ATOM 738 N N . ARG A 1 90 ? -8.249 -6.961 10.142 1.00 96.50 90 ARG A N 1
ATOM 739 C CA . ARG A 1 90 ? -8.012 -7.886 9.023 1.00 96.50 90 ARG A CA 1
ATOM 740 C C . ARG A 1 90 ? -7.936 -7.123 7.701 1.00 96.50 90 ARG A C 1
ATOM 742 O O . ARG A 1 90 ? -6.972 -7.316 6.965 1.00 96.50 90 ARG A O 1
ATOM 749 N N . GLY A 1 91 ? -8.878 -6.214 7.446 1.00 96.00 91 GLY A N 1
ATOM 750 C CA . GLY A 1 91 ? -8.882 -5.359 6.255 1.00 96.00 91 GLY A CA 1
ATOM 751 C C . GLY A 1 91 ? -7.625 -4.492 6.140 1.00 96.00 91 GLY A C 1
ATOM 752 O O . GLY A 1 91 ? -6.978 -4.469 5.093 1.00 96.00 91 GLY A O 1
ATOM 753 N N . PHE A 1 92 ? -7.204 -3.855 7.236 1.00 95.25 92 PHE A N 1
ATOM 754 C CA . PHE A 1 92 ? -5.944 -3.106 7.279 1.00 95.25 92 PHE A CA 1
ATOM 755 C C . PHE A 1 92 ? -4.725 -3.987 6.963 1.00 95.25 92 PHE A C 1
ATOM 757 O O . PHE A 1 92 ? -3.913 -3.631 6.108 1.00 95.25 92 PHE A O 1
ATOM 764 N N . LYS A 1 93 ? -4.604 -5.160 7.600 1.00 93.38 93 LYS A N 1
ATOM 765 C CA . LYS A 1 93 ? -3.499 -6.095 7.328 1.00 93.38 93 LYS A CA 1
ATOM 766 C C . LYS A 1 93 ? -3.504 -6.592 5.880 1.00 93.38 93 LYS A C 1
ATOM 768 O O . LYS A 1 93 ? -2.434 -6.737 5.293 1.00 93.38 93 LYS A O 1
ATOM 773 N N . ALA A 1 94 ? -4.679 -6.845 5.307 1.00 94.19 94 ALA A N 1
ATOM 774 C CA . ALA A 1 94 ? -4.817 -7.261 3.916 1.00 94.19 94 ALA A CA 1
ATOM 775 C C . ALA A 1 94 ? -4.337 -6.164 2.955 1.00 94.19 94 ALA A C 1
ATOM 777 O O . ALA A 1 94 ? -3.528 -6.449 2.073 1.00 94.19 94 ALA A O 1
ATOM 778 N N . ALA A 1 95 ? -4.747 -4.911 3.179 1.00 93.06 95 ALA A N 1
ATOM 779 C CA . ALA A 1 95 ? -4.283 -3.764 2.399 1.00 93.06 95 ALA A CA 1
ATOM 780 C C . ALA A 1 95 ? -2.760 -3.579 2.502 1.00 93.06 95 ALA A C 1
ATOM 782 O O . ALA A 1 95 ? -2.084 -3.403 1.490 1.00 93.06 95 ALA A O 1
ATOM 783 N N . LEU A 1 96 ? -2.196 -3.706 3.708 1.00 91.69 96 LEU A N 1
ATOM 784 C CA . LEU A 1 96 ? -0.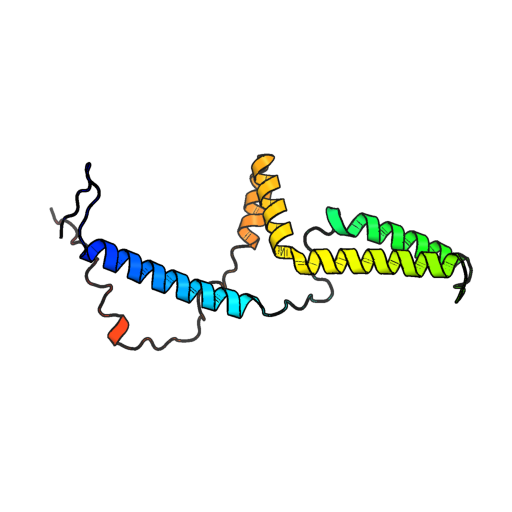749 -3.635 3.909 1.00 91.69 96 LEU A CA 1
ATOM 785 C C . LEU A 1 96 ? -0.019 -4.736 3.127 1.00 91.69 96 LEU A C 1
ATOM 787 O O . LEU A 1 96 ? 0.950 -4.463 2.423 1.00 91.69 96 LEU A O 1
ATOM 791 N N . LYS A 1 97 ? -0.520 -5.974 3.194 1.00 90.44 97 LYS A N 1
ATOM 792 C CA . LYS A 1 97 ? 0.050 -7.117 2.471 1.00 90.44 97 LYS A CA 1
ATOM 793 C C . LYS A 1 97 ? -0.062 -6.951 0.955 1.00 90.44 97 LYS A C 1
ATOM 795 O O . LYS A 1 97 ? 0.855 -7.333 0.235 1.00 90.44 97 LYS A O 1
ATOM 800 N N . TYR A 1 98 ? -1.163 -6.384 0.463 1.00 91.19 98 TYR A N 1
ATOM 801 C CA . TYR A 1 98 ? -1.337 -6.065 -0.954 1.00 91.19 98 TYR A CA 1
ATOM 802 C C . TYR A 1 98 ? -0.262 -5.091 -1.434 1.00 91.19 98 TYR A C 1
ATOM 804 O O . TYR A 1 98 ? 0.416 -5.383 -2.416 1.00 91.19 98 TYR A O 1
ATOM 812 N N . VAL A 1 99 ? -0.059 -3.990 -0.709 1.00 90.50 99 VAL A N 1
ATOM 813 C CA . VAL A 1 99 ? 0.941 -2.979 -1.069 1.00 90.50 99 VAL A CA 1
ATOM 814 C C . VAL A 1 99 ? 2.354 -3.546 -1.036 1.00 90.50 99 VAL A C 1
ATOM 816 O O . VAL A 1 99 ? 3.133 -3.285 -1.942 1.00 90.50 99 VAL A O 1
ATOM 819 N N . GLN A 1 100 ? 2.669 -4.374 -0.042 1.00 86.56 100 GLN A N 1
ATOM 820 C CA . GLN A 1 100 ? 3.970 -5.036 0.053 1.00 86.56 100 GLN A CA 1
ATOM 821 C C . GLN A 1 100 ? 4.234 -5.989 -1.121 1.00 86.56 100 GLN A C 1
ATOM 823 O O . GLN A 1 100 ? 5.337 -6.035 -1.653 1.00 86.56 100 GLN A O 1
ATOM 828 N N . ARG A 1 101 ? 3.222 -6.747 -1.559 1.00 87.06 101 ARG A N 1
ATOM 829 C CA . ARG A 1 101 ? 3.358 -7.649 -2.715 1.00 87.06 101 ARG A CA 1
ATOM 830 C C . ARG A 1 101 ? 3.440 -6.907 -4.045 1.00 87.06 101 ARG A C 1
ATOM 832 O O . ARG A 1 101 ? 4.100 -7.376 -4.958 1.00 87.06 101 ARG A O 1
ATOM 839 N N . ASN A 1 102 ? 2.747 -5.778 -4.159 1.00 88.69 102 ASN A N 1
ATOM 840 C CA . ASN A 1 102 ? 2.614 -5.018 -5.401 1.00 88.69 102 ASN A CA 1
ATOM 841 C C . ASN A 1 102 ? 3.488 -3.760 -5.406 1.00 88.69 102 ASN A C 1
ATOM 843 O O . ASN A 1 102 ? 3.226 -2.841 -6.174 1.00 88.69 102 ASN A O 1
ATOM 847 N N . GLU A 1 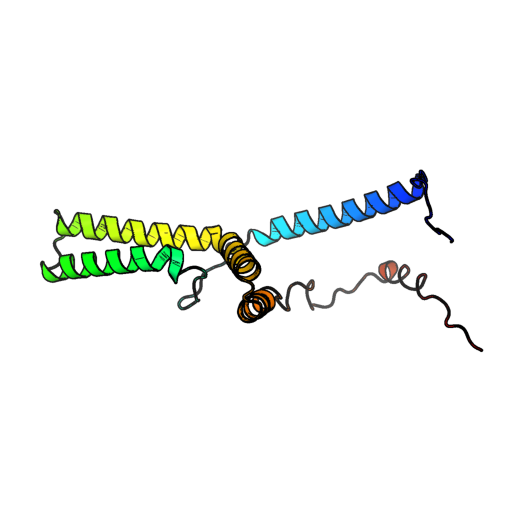103 ? 4.494 -3.682 -4.535 1.00 86.25 103 GLU A N 1
ATOM 848 C CA . GLU A 1 103 ? 5.204 -2.432 -4.268 1.00 86.25 103 GLU A CA 1
ATOM 849 C C . GLU A 1 103 ? 5.870 -1.867 -5.526 1.00 86.25 103 GLU A C 1
ATOM 851 O O . GLU A 1 103 ? 5.817 -0.666 -5.769 1.00 86.25 103 GLU A O 1
ATOM 856 N N . GLU A 1 104 ? 6.473 -2.729 -6.344 1.00 83.62 104 GLU A N 1
ATOM 857 C CA . GLU A 1 104 ? 7.081 -2.335 -7.614 1.00 83.62 104 GLU A CA 1
ATOM 858 C C . GLU A 1 104 ? 6.045 -1.816 -8.611 1.00 83.62 104 GLU A C 1
ATOM 860 O O . GLU A 1 104 ? 6.205 -0.714 -9.130 1.00 83.62 104 GLU A O 1
ATOM 865 N N . ARG A 1 105 ? 4.937 -2.541 -8.797 1.00 88.12 105 ARG A N 1
ATOM 866 C CA . ARG A 1 105 ? 3.838 -2.105 -9.667 1.00 88.12 105 ARG A CA 1
ATOM 867 C C . ARG A 1 105 ? 3.275 -0.752 -9.231 1.00 88.12 105 ARG A C 1
ATOM 869 O O . ARG A 1 105 ? 3.134 0.138 -10.058 1.00 88.12 105 ARG A O 1
ATOM 876 N N . ILE A 1 106 ? 3.023 -0.576 -7.933 1.00 89.75 106 ILE A N 1
ATOM 877 C CA . ILE A 1 106 ? 2.518 0.682 -7.361 1.00 89.75 106 ILE A CA 1
ATOM 878 C C . ILE A 1 106 ? 3.533 1.813 -7.564 1.00 89.75 106 ILE A C 1
ATOM 880 O O . ILE A 1 106 ? 3.148 2.924 -7.919 1.00 89.75 106 ILE A O 1
ATOM 884 N N . ARG A 1 107 ? 4.834 1.552 -7.376 1.00 86.81 107 ARG A N 1
ATOM 885 C CA . ARG A 1 107 ? 5.888 2.538 -7.667 1.00 86.81 107 ARG A CA 1
ATOM 886 C C . ARG A 1 107 ? 5.868 2.969 -9.138 1.00 86.81 107 ARG A C 1
ATOM 888 O O . ARG A 1 107 ? 5.932 4.165 -9.412 1.00 86.81 107 ARG A O 1
ATOM 895 N N . MET A 1 108 ? 5.771 2.017 -10.065 1.00 87.12 108 MET A N 1
ATOM 896 C CA . MET A 1 108 ? 5.727 2.298 -11.505 1.00 87.12 108 MET A CA 1
ATOM 897 C C . MET A 1 108 ? 4.463 3.073 -11.892 1.00 87.12 108 MET A C 1
ATOM 899 O O . MET A 1 108 ? 4.542 4.031 -12.653 1.00 87.12 108 MET A O 1
ATOM 903 N N . GLU A 1 109 ? 3.314 2.724 -11.315 1.00 90.31 109 GLU A N 1
ATOM 904 C CA . GLU A 1 109 ? 2.050 3.437 -11.517 1.00 90.31 109 GLU A CA 1
ATOM 905 C C . GLU A 1 109 ? 2.122 4.885 -11.008 1.00 90.31 109 GLU A C 1
ATOM 907 O O . GLU A 1 109 ? 1.685 5.808 -11.694 1.00 90.31 109 GLU A O 1
ATOM 912 N N . MET A 1 110 ? 2.740 5.117 -9.843 1.00 87.38 110 MET A N 1
ATOM 913 C CA . MET A 1 110 ? 2.984 6.475 -9.338 1.00 87.38 110 MET A CA 1
ATOM 914 C C . MET A 1 110 ? 3.883 7.275 -10.288 1.00 87.38 110 MET A C 1
ATOM 916 O O . MET A 1 110 ? 3.593 8.438 -10.569 1.00 87.38 110 MET A O 1
ATOM 920 N N . LEU A 1 111 ? 4.939 6.658 -10.823 1.00 88.62 111 LEU A N 1
ATOM 921 C CA . LEU A 1 111 ? 5.835 7.303 -11.780 1.00 88.62 111 LEU A CA 1
ATOM 922 C C . LEU A 1 111 ? 5.116 7.651 -13.093 1.00 88.62 111 LEU A C 1
ATOM 924 O O . LEU A 1 111 ? 5.236 8.775 -13.586 1.00 88.62 111 LEU A O 1
ATOM 928 N N . ALA A 1 112 ? 4.319 6.717 -13.618 1.00 89.88 112 ALA A N 1
ATOM 929 C CA . ALA A 1 112 ? 3.478 6.935 -14.790 1.00 89.88 112 ALA A CA 1
ATOM 930 C C . ALA A 1 112 ? 2.496 8.088 -14.552 1.00 89.88 112 ALA A C 1
ATOM 932 O O . ALA A 1 112 ? 2.393 8.992 -15.377 1.00 89.88 112 ALA A O 1
ATOM 933 N N . ARG A 1 113 ? 1.857 8.132 -13.376 1.00 89.44 113 ARG A N 1
ATOM 934 C CA . ARG A 1 113 ? 0.955 9.221 -12.996 1.00 89.44 113 ARG A CA 1
ATOM 935 C C . ARG A 1 113 ? 1.663 10.574 -12.973 1.00 89.44 113 ARG A C 1
ATOM 937 O O . ARG A 1 113 ? 1.128 11.519 -13.541 1.00 89.44 113 ARG A O 1
ATOM 944 N N . HIS A 1 114 ? 2.853 10.678 -12.376 1.00 88.19 114 HIS A N 1
ATOM 945 C CA . HIS A 1 114 ? 3.627 11.927 -12.388 1.00 88.19 114 HIS A CA 1
ATOM 946 C C . HIS A 1 114 ? 3.956 12.393 -13.810 1.00 88.19 114 HIS A C 1
ATOM 948 O O . HIS A 1 114 ? 3.882 13.590 -14.094 1.00 88.19 114 HIS A O 1
ATOM 954 N N . ARG A 1 115 ? 4.270 11.453 -14.714 1.00 88.06 115 ARG A N 1
ATOM 955 C CA . ARG A 1 115 ? 4.506 11.747 -16.131 1.00 88.06 115 ARG A CA 1
ATOM 956 C C . ARG A 1 115 ? 3.243 12.252 -16.827 1.00 88.06 115 ARG A C 1
ATOM 958 O O . ARG A 1 115 ? 3.333 13.240 -17.553 1.00 88.06 115 ARG A O 1
ATOM 965 N N . SER A 1 116 ? 2.099 11.605 -16.595 1.00 91.81 116 SER A N 1
ATOM 966 C CA . SER A 1 116 ? 0.801 11.991 -17.165 1.00 91.81 116 SER A CA 1
ATOM 967 C C . SER A 1 116 ? 0.306 13.341 -16.651 1.00 91.81 116 SER A C 1
ATOM 969 O O . SER A 1 116 ? -0.287 14.095 -17.410 1.00 91.81 116 SER A O 1
ATOM 971 N N . THR A 1 117 ? 0.574 13.683 -15.388 1.00 92.06 117 THR A N 1
ATOM 972 C CA . THR A 1 117 ? 0.211 14.989 -14.812 1.00 92.06 117 THR A CA 1
ATOM 973 C C . THR A 1 117 ? 1.270 16.069 -15.054 1.00 92.06 117 THR A C 1
ATOM 975 O O . THR A 1 117 ? 1.232 17.100 -14.388 1.00 92.06 117 THR A O 1
ATOM 978 N N . CYS A 1 118 ? 2.259 15.824 -15.925 1.00 90.06 118 CYS A N 1
ATOM 979 C CA . CYS A 1 118 ? 3.378 16.731 -16.215 1.00 90.06 118 CYS A CA 1
ATOM 980 C C . CYS A 1 118 ? 4.134 17.244 -14.969 1.00 90.06 118 CYS A C 1
ATOM 982 O O . CYS A 1 118 ? 4.775 18.293 -15.006 1.00 90.06 118 CYS A O 1
ATOM 984 N N . ASN A 1 119 ? 4.109 16.500 -13.857 1.00 88.88 119 ASN A N 1
ATOM 985 C CA . ASN A 1 119 ? 4.841 16.858 -12.642 1.00 88.88 119 ASN A CA 1
ATOM 986 C C . ASN A 1 119 ? 6.263 16.289 -12.727 1.00 88.88 119 ASN A C 1
ATOM 988 O O . ASN A 1 119 ? 6.593 15.256 -12.139 1.00 88.88 119 ASN A O 1
ATOM 992 N N . PHE A 1 120 ? 7.106 16.972 -13.500 1.00 86.62 120 PHE A N 1
ATOM 993 C CA . PHE A 1 120 ? 8.478 16.540 -13.757 1.00 86.62 120 PHE A CA 1
ATOM 994 C C . PHE A 1 120 ? 9.379 16.616 -12.520 1.00 86.62 120 PHE A C 1
ATOM 996 O O . PHE A 1 120 ? 10.327 15.840 -12.406 1.00 86.62 120 PHE A O 1
ATOM 1003 N N . VAL A 1 121 ? 9.078 17.509 -11.573 1.00 89.56 121 VAL A N 1
ATOM 1004 C CA . VAL A 1 121 ? 9.853 17.654 -10.334 1.00 89.56 121 VAL A CA 1
ATOM 1005 C C . VAL A 1 121 ? 9.768 16.376 -9.506 1.00 89.56 121 VAL A C 1
ATOM 1007 O O . VAL A 1 121 ? 10.797 15.802 -9.141 1.00 89.56 121 VAL A O 1
ATOM 1010 N N . ASP A 1 122 ? 8.552 15.905 -9.232 1.00 86.12 122 ASP A N 1
ATOM 1011 C CA . ASP A 1 122 ? 8.357 14.692 -8.439 1.00 86.12 122 ASP A CA 1
ATOM 1012 C C . ASP A 1 122 ? 8.689 13.432 -9.239 1.00 86.12 122 ASP A C 1
ATOM 1014 O O . ASP A 1 122 ? 9.271 12.502 -8.682 1.00 86.12 122 ASP A O 1
ATOM 1018 N N . PHE A 1 123 ? 8.449 13.441 -10.556 1.00 87.94 123 PHE A N 1
ATOM 1019 C CA . PHE A 1 123 ? 8.904 12.384 -11.457 1.00 87.94 123 PHE A CA 1
ATOM 1020 C C . PHE A 1 123 ? 10.411 12.139 -11.316 1.00 87.94 123 PHE A C 1
ATOM 1022 O O . PHE A 1 123 ? 10.821 11.037 -10.969 1.00 87.94 123 PHE A O 1
ATOM 1029 N N . TRP A 1 124 ? 11.255 13.162 -11.502 1.00 87.25 124 TRP A N 1
ATOM 1030 C CA . TRP A 1 124 ? 12.707 12.984 -11.414 1.00 87.25 124 TRP A CA 1
ATOM 1031 C C . TRP A 1 124 ? 13.181 12.641 -10.000 1.00 87.25 124 TRP A C 1
ATOM 1033 O O . TRP A 1 124 ? 14.144 11.883 -9.849 1.00 87.25 124 TRP A O 1
ATOM 1043 N N . LYS A 1 125 ? 12.512 13.150 -8.956 1.00 85.94 125 LYS A N 1
ATOM 1044 C CA . LYS A 1 125 ? 12.788 12.754 -7.565 1.00 85.94 125 LYS A CA 1
ATOM 1045 C C . LYS A 1 125 ? 12.521 11.268 -7.334 1.00 85.94 125 LYS A C 1
ATOM 1047 O O . LYS A 1 125 ? 13.334 10.621 -6.678 1.00 85.94 125 LYS A O 1
ATOM 1052 N N . GLU A 1 126 ? 11.414 10.731 -7.842 1.00 83.69 126 GLU A N 1
ATOM 1053 C CA . GLU A 1 126 ? 11.098 9.304 -7.734 1.00 83.69 126 GLU A CA 1
ATOM 1054 C C . GLU A 1 126 ? 12.021 8.458 -8.622 1.00 83.69 126 GLU A C 1
ATOM 1056 O O . GLU A 1 126 ? 12.611 7.505 -8.119 1.00 83.69 126 GLU A O 1
ATOM 1061 N N . THR A 1 127 ? 12.270 8.845 -9.879 1.00 84.19 127 THR A N 1
ATOM 1062 C CA . THR A 1 127 ? 13.194 8.144 -10.797 1.00 84.19 127 THR A CA 1
ATOM 1063 C C . THR A 1 127 ? 14.592 7.984 -10.197 1.00 84.19 127 THR A C 1
ATOM 1065 O O . THR A 1 127 ? 15.182 6.905 -10.260 1.00 84.19 127 THR A O 1
ATOM 1068 N N . LYS A 1 128 ? 15.117 9.020 -9.528 1.00 82.00 128 LYS A N 1
ATOM 1069 C CA . LYS A 1 128 ? 16.421 8.950 -8.845 1.00 82.00 128 LYS A CA 1
ATOM 1070 C C . LYS A 1 128 ? 16.470 7.896 -7.732 1.00 82.00 128 LYS A C 1
ATOM 1072 O O . LYS A 1 128 ? 17.548 7.380 -7.458 1.00 82.00 128 LYS A O 1
ATOM 1077 N N . LYS A 1 129 ? 15.339 7.545 -7.107 1.00 77.12 129 LYS A N 1
ATOM 1078 C CA . LYS A 1 129 ? 15.273 6.495 -6.070 1.00 77.12 129 LYS A CA 1
ATOM 1079 C C . LYS A 1 129 ? 15.310 5.082 -6.650 1.00 77.12 129 LYS A C 1
ATOM 1081 O O . LYS A 1 129 ? 15.687 4.162 -5.931 1.00 77.12 129 LYS A O 1
ATOM 1086 N N . PHE A 1 130 ? 14.923 4.901 -7.914 1.00 69.75 130 PHE A N 1
ATOM 1087 C CA . PHE A 1 130 ? 15.046 3.615 -8.610 1.00 69.75 130 PHE A CA 1
ATOM 1088 C C . PHE A 1 130 ? 16.471 3.319 -9.050 1.00 69.75 130 PHE A C 1
ATOM 1090 O O . PHE A 1 130 ? 16.824 2.150 -9.201 1.00 69.75 130 PHE A O 1
ATOM 1097 N N . ASN A 1 131 ? 17.289 4.359 -9.240 1.00 63.00 131 ASN A N 1
ATOM 1098 C CA . ASN A 1 131 ? 18.685 4.202 -9.607 1.00 63.00 131 ASN A CA 1
ATOM 1099 C C . ASN A 1 131 ? 19.486 3.720 -8.387 1.00 63.00 131 ASN A C 1
ATOM 1101 O O . ASN A 1 131 ? 20.189 4.472 -7.708 1.00 63.00 131 ASN A O 1
ATOM 1105 N N . ASN A 1 132 ? 19.311 2.441 -8.058 1.00 55.62 132 ASN A N 1
ATOM 1106 C CA . ASN A 1 132 ? 20.138 1.750 -7.095 1.00 55.62 132 ASN A CA 1
ATOM 1107 C C . ASN A 1 132 ? 21.569 1.780 -7.628 1.00 55.62 132 ASN A C 1
ATOM 1109 O O . ASN A 1 132 ? 21.887 1.119 -8.613 1.00 55.62 132 ASN A O 1
ATOM 1113 N N . LYS A 1 133 ? 22.459 2.454 -6.896 1.00 51.88 133 LYS A N 1
ATOM 1114 C CA . LYS A 1 133 ? 23.920 2.422 -7.100 1.00 51.88 133 LYS A CA 1
ATOM 1115 C C . LYS A 1 133 ? 24.519 0.996 -7.105 1.00 51.88 133 LYS A C 1
ATOM 1117 O O . LYS A 1 133 ? 25.701 0.836 -7.376 1.00 51.88 133 LYS A O 1
ATOM 1122 N N . ASN A 1 134 ? 23.703 -0.025 -6.818 1.00 48.53 134 ASN A N 1
ATOM 1123 C CA . ASN A 1 134 ? 24.069 -1.430 -6.659 1.00 48.53 134 ASN A CA 1
ATOM 1124 C C . ASN A 1 134 ? 23.556 -2.345 -7.791 1.00 48.53 134 ASN A C 1
ATOM 1126 O O . ASN A 1 134 ? 23.682 -3.556 -7.664 1.00 48.53 134 ASN A O 1
ATOM 1130 N N . CYS A 1 135 ? 22.969 -1.816 -8.873 1.00 43.66 135 CYS A N 1
ATOM 1131 C CA . CYS A 1 135 ? 22.642 -2.633 -10.058 1.00 43.66 135 CYS A CA 1
ATOM 1132 C C . CYS A 1 135 ? 23.869 -2.962 -10.925 1.00 43.66 135 CYS A C 1
ATOM 1134 O O . CYS A 1 135 ? 23.737 -3.635 -11.943 1.00 43.66 135 CYS A O 1
ATOM 1136 N N . LEU A 1 136 ? 25.062 -2.513 -10.529 1.00 47.19 136 LEU A N 1
ATOM 1137 C CA . LEU A 1 136 ? 26.301 -3.034 -11.085 1.00 47.19 136 LEU A CA 1
ATOM 1138 C C . LEU A 1 136 ? 26.598 -4.388 -10.427 1.00 47.19 136 LEU A C 1
ATOM 1140 O O . LEU A 1 136 ? 26.523 -4.483 -9.196 1.00 47.19 136 LEU A O 1
ATOM 1144 N N . PRO A 1 137 ? 26.935 -5.430 -11.206 1.00 40.31 137 PRO A N 1
ATOM 1145 C CA . PRO A 1 137 ? 27.346 -6.701 -10.642 1.00 40.31 137 PRO A CA 1
ATOM 1146 C C . PRO A 1 137 ? 28.563 -6.452 -9.748 1.00 40.31 137 PRO A C 1
ATOM 1148 O O . PRO A 1 137 ? 29.586 -5.958 -10.201 1.00 40.31 137 PRO A O 1
ATOM 1151 N N . ILE A 1 138 ? 28.387 -6.728 -8.455 1.00 38.88 138 ILE A N 1
ATOM 1152 C CA . ILE A 1 138 ? 29.414 -7.108 -7.483 1.00 38.88 138 ILE A CA 1
ATOM 1153 C C . ILE A 1 138 ? 30.756 -6.373 -7.676 1.00 38.88 138 ILE A C 1
ATOM 1155 O O . ILE A 1 138 ? 31.657 -6.822 -8.379 1.00 38.88 138 ILE A O 1
ATOM 1159 N N . ARG A 1 139 ? 30.951 -5.291 -6.916 1.00 38.97 139 ARG A N 1
ATOM 1160 C CA . ARG A 1 139 ? 32.260 -4.657 -6.661 1.00 38.97 139 ARG A CA 1
ATOM 1161 C C . ARG A 1 139 ? 33.190 -5.554 -5.814 1.00 38.97 139 ARG A C 1
ATOM 1163 O O . ARG A 1 139 ? 33.966 -5.042 -5.017 1.00 38.97 139 ARG A O 1
ATOM 1170 N N . ASN A 1 140 ? 33.112 -6.876 -5.943 1.00 37.78 140 ASN A N 1
ATOM 1171 C CA . ASN A 1 140 ? 34.104 -7.796 -5.396 1.00 37.78 140 ASN A CA 1
ATOM 1172 C C . ASN A 1 140 ? 34.848 -8.369 -6.588 1.00 37.78 140 ASN A C 1
ATOM 1174 O O . ASN A 1 140 ? 34.289 -9.194 -7.298 1.00 37.78 140 ASN A O 1
ATOM 1178 N N . LYS A 1 141 ? 36.069 -7.861 -6.795 1.00 40.06 141 LYS A N 1
ATOM 1179 C CA . LYS A 1 141 ? 37.159 -8.417 -7.610 1.00 40.06 141 LYS A CA 1
ATOM 1180 C C . LYS A 1 141 ? 36.753 -9.667 -8.405 1.00 40.06 141 LYS A C 1
ATOM 1182 O O . LYS A 1 141 ? 37.115 -10.781 -8.036 1.00 40.06 141 LYS A O 1
ATOM 1187 N N . LEU A 1 142 ? 36.015 -9.480 -9.497 1.00 42.12 142 LEU A N 1
ATOM 1188 C CA . LEU A 1 142 ? 35.979 -10.486 -10.543 1.00 42.12 142 LEU A CA 1
ATOM 1189 C C . LEU A 1 142 ? 37.392 -10.480 -11.112 1.00 42.12 142 LEU A C 1
ATOM 1191 O O . LEU A 1 142 ? 37.787 -9.540 -11.802 1.00 42.12 142 LEU A O 1
ATOM 1195 N N . VAL A 1 143 ? 38.184 -11.485 -10.746 1.00 47.72 143 VAL A N 1
ATOM 1196 C CA . VAL A 1 143 ? 39.329 -11.874 -11.562 1.00 47.72 143 VAL A CA 1
ATOM 1197 C C . VAL A 1 143 ? 38.705 -12.340 -12.867 1.00 47.72 143 VAL A C 1
ATOM 1199 O O . VAL A 1 143 ? 38.241 -13.470 -12.980 1.00 47.72 143 VAL A O 1
ATOM 1202 N N . LEU A 1 144 ? 38.571 -11.408 -13.807 1.00 44.53 144 LEU A N 1
ATOM 1203 C CA . LEU A 1 144 ? 38.198 -11.732 -15.169 1.00 44.53 144 LEU A CA 1
ATOM 1204 C C . LEU A 1 144 ? 39.291 -12.672 -15.695 1.00 44.53 144 LEU A C 1
ATOM 1206 O O . LEU A 1 144 ? 40.472 -12.314 -15.608 1.00 44.53 144 LEU A O 1
ATOM 1210 N N . PRO A 1 145 ? 38.942 -13.867 -16.201 1.00 45.31 145 PRO A N 1
ATOM 1211 C CA . PRO A 1 145 ? 39.879 -14.671 -16.967 1.00 45.31 145 PRO A CA 1
ATOM 1212 C C . PRO A 1 145 ? 40.461 -13.785 -18.068 1.00 45.31 145 PRO A C 1
ATOM 1214 O O . PRO A 1 145 ? 39.725 -13.032 -18.714 1.00 45.31 145 PRO A O 1
ATOM 1217 N N . LYS A 1 146 ? 41.785 -13.833 -18.247 1.00 46.44 146 LYS A N 1
ATOM 1218 C CA . LYS A 1 146 ? 42.529 -12.968 -19.183 1.00 46.44 146 LYS A CA 1
ATOM 1219 C C . LYS A 1 146 ? 41.979 -13.031 -20.618 1.00 46.44 146 LYS A C 1
ATOM 1221 O O . LYS A 1 146 ? 42.175 -12.097 -21.388 1.00 46.44 146 LYS A O 1
ATOM 1226 N N . ASP A 1 147 ? 41.213 -14.070 -20.921 1.00 44.00 147 ASP A N 1
ATOM 1227 C CA . ASP A 1 147 ? 40.659 -14.382 -22.234 1.00 44.00 147 ASP A CA 1
ATOM 1228 C C . ASP A 1 147 ? 39.457 -13.499 -22.624 1.00 44.00 147 ASP A C 1
ATOM 1230 O O . ASP A 1 147 ? 39.125 -13.397 -23.801 1.00 44.00 147 ASP A O 1
ATOM 1234 N N . VAL A 1 148 ? 38.820 -12.795 -21.674 1.00 44.84 148 VAL A N 1
ATOM 1235 C CA . VAL A 1 148 ? 37.646 -11.935 -21.957 1.00 44.84 148 VAL A CA 1
ATOM 1236 C C . VAL A 1 148 ? 38.042 -10.501 -22.349 1.00 44.84 148 VAL A C 1
ATOM 1238 O O . VAL A 1 148 ? 37.257 -9.775 -22.957 1.00 44.84 148 VAL A O 1
ATOM 1241 N N . ILE A 1 149 ? 39.277 -10.077 -22.057 1.00 43.28 149 ILE A N 1
ATOM 1242 C CA . ILE A 1 149 ? 39.759 -8.712 -22.357 1.00 43.28 149 ILE A CA 1
ATOM 1243 C C . ILE A 1 149 ? 40.127 -8.550 -23.845 1.00 43.28 149 ILE A C 1
ATOM 1245 O O . ILE A 1 149 ? 40.204 -7.431 -24.351 1.00 43.28 149 ILE A O 1
ATOM 1249 N N . VAL A 1 150 ? 40.284 -9.650 -24.584 1.00 43.34 150 VAL A N 1
ATOM 1250 C CA . VAL A 1 150 ? 40.836 -9.625 -25.948 1.00 43.34 150 VAL A CA 1
ATOM 1251 C C . VAL A 1 150 ? 39.864 -9.041 -26.992 1.00 43.34 150 VAL A C 1
ATOM 1253 O O . VAL A 1 150 ? 40.312 -8.572 -28.031 1.00 43.34 150 VAL A O 1
ATOM 1256 N N . ASN A 1 151 ? 38.556 -8.952 -26.715 1.00 44.28 151 ASN A N 1
ATOM 1257 C CA . ASN A 1 151 ? 37.561 -8.561 -27.731 1.00 44.28 151 ASN A CA 1
ATOM 1258 C C . ASN A 1 151 ? 37.065 -7.103 -27.693 1.00 44.28 151 ASN A C 1
ATOM 1260 O O . ASN A 1 151 ? 36.239 -6.729 -28.522 1.00 44.28 151 ASN A O 1
ATOM 1264 N N . PHE A 1 152 ? 37.561 -6.251 -26.789 1.00 38.06 152 PHE A N 1
ATOM 126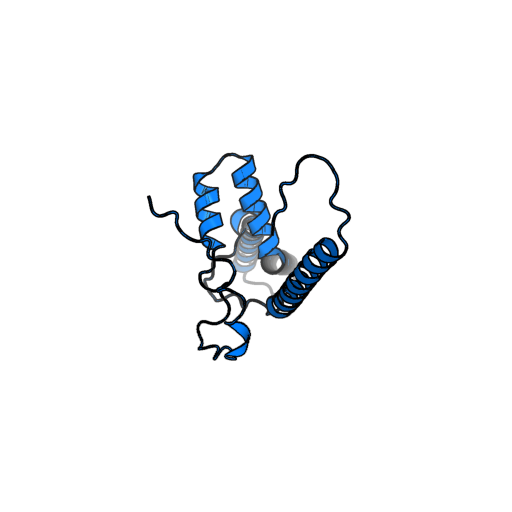5 C CA . PHE A 1 152 ? 37.135 -4.837 -26.734 1.00 38.06 152 PHE A CA 1
ATOM 1266 C C . PHE A 1 152 ? 38.145 -3.838 -27.317 1.00 38.06 152 PHE A C 1
ATOM 1268 O O . PHE A 1 152 ? 37.782 -2.692 -27.576 1.00 38.06 152 PHE A O 1
ATOM 1275 N N . SER A 1 153 ? 39.385 -4.251 -27.588 1.00 39.41 153 SER A N 1
ATOM 1276 C CA . SER A 1 153 ? 40.412 -3.387 -28.194 1.00 39.41 153 SER A CA 1
ATOM 1277 C C . SER A 1 153 ? 40.261 -3.209 -29.711 1.00 39.41 153 SER A C 1
ATOM 1279 O O . SER A 1 153 ? 40.878 -2.310 -30.274 1.00 39.41 153 SER A O 1
ATOM 1281 N N . GLN A 1 154 ? 39.417 -4.001 -30.381 1.00 43.78 154 GLN A N 1
ATOM 1282 C CA . GLN A 1 154 ? 39.212 -3.925 -31.837 1.00 43.78 154 GLN A CA 1
ATOM 1283 C C . GLN A 1 154 ? 38.185 -2.872 -32.296 1.00 43.78 154 GLN A C 1
ATOM 1285 O O . GLN A 1 154 ? 38.030 -2.668 -33.498 1.00 43.78 154 GLN A O 1
ATOM 1290 N N . PHE A 1 155 ? 37.514 -2.164 -31.378 1.00 45.59 155 PHE A N 1
ATOM 1291 C CA . PHE A 1 155 ? 36.488 -1.162 -31.722 1.00 45.59 155 PHE A CA 1
ATOM 1292 C C . PHE A 1 155 ? 36.888 0.299 -31.449 1.00 45.59 155 PHE A C 1
ATOM 1294 O O . PHE A 1 155 ? 36.081 1.202 -31.670 1.00 45.59 155 PHE A O 1
ATOM 1301 N N . ALA A 1 156 ? 38.124 0.569 -31.018 1.00 40.97 156 ALA A N 1
ATOM 1302 C CA . ALA A 1 156 ? 38.633 1.937 -30.938 1.00 40.97 156 ALA A CA 1
ATOM 1303 C C . ALA A 1 156 ? 39.100 2.395 -32.332 1.00 40.97 156 ALA A C 1
ATOM 1305 O O . ALA A 1 156 ? 40.155 1.989 -32.815 1.00 40.97 156 ALA A O 1
ATOM 1306 N N . ALA A 1 157 ? 38.281 3.210 -32.999 1.00 41.34 157 ALA A N 1
ATOM 1307 C CA . ALA A 1 157 ? 38.626 3.837 -34.272 1.00 41.34 157 ALA A CA 1
ATOM 1308 C C . ALA A 1 157 ? 39.903 4.704 -34.150 1.00 41.34 157 ALA A C 1
ATOM 1310 O O . ALA A 1 157 ? 40.081 5.368 -33.126 1.00 41.34 157 ALA A O 1
ATOM 1311 N N . PRO A 1 158 ? 40.768 4.754 -35.181 1.00 44.38 158 PRO A N 1
ATOM 1312 C CA . PRO A 1 158 ? 41.931 5.632 -35.184 1.00 44.38 158 PRO A CA 1
ATOM 1313 C C . PRO A 1 158 ? 41.497 7.099 -35.302 1.00 44.38 158 PRO A C 1
ATOM 1315 O O . PRO A 1 158 ? 40.770 7.487 -36.219 1.00 44.38 158 PRO A O 1
ATOM 1318 N N . THR A 1 159 ? 41.956 7.916 -34.358 1.00 48.00 159 THR A N 1
ATOM 1319 C CA . THR A 1 159 ? 41.905 9.378 -34.416 1.00 48.00 159 THR A CA 1
ATOM 1320 C C . THR A 1 159 ? 42.671 9.876 -35.640 1.00 48.00 159 THR A C 1
ATOM 1322 O O . THR A 1 159 ? 43.846 9.554 -35.808 1.00 48.00 159 THR A O 1
ATOM 1325 N N . LEU A 1 160 ? 41.996 10.665 -36.478 1.00 41.84 160 LEU A N 1
ATOM 1326 C CA . LEU A 1 160 ? 42.591 11.426 -37.575 1.00 41.84 160 LEU A CA 1
ATOM 1327 C C . LEU A 1 160 ? 43.668 12.370 -37.021 1.00 41.84 160 LEU A C 1
ATOM 1329 O O . LEU A 1 160 ? 43.358 13.248 -36.217 1.00 41.84 160 LEU A O 1
ATOM 1333 N N . ALA A 1 161 ? 44.911 12.184 -37.460 1.00 39.47 161 ALA A N 1
ATOM 1334 C CA . ALA A 1 161 ? 45.945 13.206 -37.391 1.00 39.47 161 ALA A CA 1
ATOM 1335 C C . ALA A 1 161 ? 45.889 14.019 -38.694 1.00 39.47 161 ALA A C 1
ATOM 1337 O O . ALA A 1 161 ? 45.923 13.441 -39.782 1.00 39.47 161 ALA A O 1
ATOM 1338 N N . THR A 1 162 ? 45.753 15.335 -38.551 1.00 44.09 162 THR A N 1
ATOM 1339 C CA . THR A 1 162 ? 46.075 16.339 -39.579 1.00 44.09 162 THR A CA 1
ATOM 1340 C C . THR A 1 162 ? 47.500 16.803 -39.362 1.00 44.09 162 THR A C 1
ATOM 1342 O O . THR A 1 162 ? 47.869 16.929 -38.170 1.00 44.09 162 THR A O 1
#

Secondary structure (DSSP, 8-state):
------SS----HHHHHHHHHHHHHHHHHHHHHHHHHTS---PPTTPPPTTIIIIIHHHHHHHHHHHHHHHHTT--SSSHHHHHHHHHHHHHHHHHHHHHHTHHHHHHHHHHHHHHTT-HHHHHHHHHHH--TT-SS-SS-----GGGGGGSGGG-PPPPP-

Organism: NCBI:txid189913